Protein AF-A0AA95I589-F1 (afdb_monomer)

Organism: NCBI:txid307580

Mean predicted aligned error: 16.41 Å

Foldseek 3Di:
DDPPPPVLVVQAQHWDWDQDPVRDIATFHFPDDDRPDTDGDGPPDPPPPPPPPPVVPPPPVVVVVVVVVVVVVVVVVVVVVVVVVVD

Secondary structure (DSSP, 8-state):
----HHHHHHTTTSEEEEE-TTS-EEEEEEEEEETTEEEEE--S----S------S-TTHHHHHHHHHHHHHHHHHHHHHHHHHH--

Nearest PDB structures (foldseek):
  4x9c-assembly1_C  TM=8.337E-01  e=1.216E-01  Methanocaldococcus jannaschii
  5dy9-assembly1_F  TM=8.207E-01  e=1.974E-01  Methanocaldococcus jannaschii DSM 2661
  4dt4-assembly1_A  TM=6.707E-01  e=5.982E-01  Escherichia coli K-12
  5i7q-assembly1_A  TM=6.443E-01  e=8.459E-01  Homo sapiens
  7a5g-assembly1_V3  TM=2.676E-01  e=8.920E+00  Homo sapiens

pLDDT: mean 74.97, std 15.17, range [43.56, 93.38]

Structure (mmCIF, N/CA/C/O backbone):
data_AF-A0AA95I589-F1
#
_entry.id   AF-A0AA95I589-F1
#
loop_
_atom_site.group_PDB
_atom_site.id
_atom_site.type_symbol
_atom_site.label_atom_id
_atom_site.label_alt_id
_atom_site.label_comp_id
_atom_site.label_asym_id
_atom_site.label_entity_id
_atom_site.label_seq_id
_atom_site.pdbx_PDB_ins_code
_atom_site.Cartn_x
_atom_site.Cartn_y
_atom_site.Cartn_z
_atom_site.occupancy
_atom_site.B_iso_or_equiv
_atom_site.auth_seq_id
_atom_site.auth_comp_id
_atom_site.auth_asym_id
_atom_site.auth_atom_id
_atom_site.pdbx_PDB_model_num
ATOM 1 N N . MET A 1 1 ? 1.310 -10.492 25.512 1.00 43.56 1 MET A N 1
ATOM 2 C CA . MET A 1 1 ? 0.424 -10.537 24.322 1.00 43.56 1 MET A CA 1
ATOM 3 C C . MET A 1 1 ? -0.322 -9.216 24.210 1.00 43.56 1 MET A C 1
ATOM 5 O O . MET A 1 1 ? -0.979 -8.823 25.164 1.00 43.56 1 MET A O 1
ATOM 9 N N . VAL A 1 2 ? -0.174 -8.499 23.094 1.00 51.00 2 VAL A N 1
ATOM 10 C CA . VAL A 1 2 ? -0.843 -7.204 22.879 1.00 51.00 2 VAL A CA 1
ATOM 11 C C . VAL A 1 2 ? -2.348 -7.448 22.743 1.00 51.00 2 VAL A C 1
ATOM 13 O O . VAL A 1 2 ? -2.775 -8.147 21.828 1.00 51.00 2 VAL A O 1
ATOM 16 N N . LYS A 1 3 ? -3.153 -6.900 23.661 1.00 56.31 3 LYS A N 1
ATOM 17 C CA . LYS A 1 3 ? -4.623 -6.949 23.621 1.00 56.31 3 LYS A CA 1
ATOM 18 C C . LYS A 1 3 ? -5.133 -6.013 22.517 1.00 56.31 3 LYS A C 1
ATOM 20 O O . LYS A 1 3 ? -5.521 -4.880 22.775 1.00 56.31 3 LYS A O 1
ATOM 25 N N . ILE A 1 4 ? -5.085 -6.471 21.266 1.00 62.47 4 ILE A N 1
ATOM 26 C CA . ILE A 1 4 ? -5.545 -5.705 20.091 1.00 62.47 4 ILE A CA 1
ATOM 27 C C . ILE A 1 4 ? -7.061 -5.433 20.164 1.00 62.47 4 ILE A C 1
ATOM 29 O O . ILE A 1 4 ? -7.548 -4.458 19.595 1.00 62.47 4 ILE A O 1
ATOM 33 N N . SER A 1 5 ? -7.810 -6.268 20.892 1.00 64.88 5 SER A N 1
ATOM 34 C CA . SER A 1 5 ? -9.273 -6.300 20.877 1.00 64.88 5 SER A CA 1
ATOM 35 C C . SER A 1 5 ? -9.945 -5.015 21.349 1.00 64.88 5 SER A C 1
ATOM 37 O O . SER A 1 5 ? -10.912 -4.592 20.724 1.00 64.88 5 SER A O 1
ATOM 39 N N . ASP A 1 6 ? -9.474 -4.380 22.420 1.00 76.62 6 ASP A N 1
ATOM 40 C CA . ASP A 1 6 ? -10.331 -3.432 23.147 1.00 76.62 6 ASP A CA 1
ATOM 41 C C . ASP A 1 6 ? -10.359 -2.053 22.481 1.00 76.62 6 ASP A C 1
ATOM 43 O O . ASP A 1 6 ? -11.426 -1.474 22.279 1.00 76.62 6 ASP A O 1
ATOM 47 N N . GLN A 1 7 ? -9.202 -1.555 22.040 1.00 81.25 7 GLN A N 1
ATOM 48 C CA . GLN A 1 7 ? -9.112 -0.306 21.274 1.00 81.25 7 GLN A CA 1
ATOM 49 C C . GLN A 1 7 ? -9.713 -0.463 19.871 1.00 81.25 7 GLN A C 1
ATOM 51 O O . GLN A 1 7 ? -10.420 0.417 19.387 1.00 81.25 7 GLN A O 1
ATOM 56 N N . ALA A 1 8 ? -9.513 -1.624 19.241 1.00 79.06 8 ALA A N 1
ATOM 57 C CA . ALA A 1 8 ? -10.126 -1.937 17.956 1.00 79.06 8 ALA A CA 1
ATOM 58 C C . ALA A 1 8 ? -11.660 -1.980 18.038 1.00 79.06 8 ALA A C 1
ATOM 60 O O . ALA A 1 8 ? -12.342 -1.448 17.162 1.00 79.06 8 ALA A O 1
ATOM 61 N N . ARG A 1 9 ? -12.213 -2.569 19.109 1.00 82.56 9 ARG A N 1
ATOM 62 C CA . ARG A 1 9 ? -13.663 -2.612 19.362 1.00 82.56 9 ARG A CA 1
ATOM 63 C C . ARG A 1 9 ? -14.252 -1.220 19.591 1.00 82.56 9 ARG A C 1
ATOM 65 O O . ARG A 1 9 ? -15.322 -0.940 19.063 1.00 82.56 9 ARG A O 1
ATOM 72 N N . LYS A 1 10 ? -13.539 -0.315 20.275 1.00 86.62 10 LYS A N 1
ATOM 73 C CA . LYS A 1 10 ? -13.952 1.099 20.431 1.00 86.62 10 LYS A CA 1
ATOM 74 C C . LYS A 1 10 ? -14.057 1.860 19.105 1.00 86.62 10 LYS A C 1
ATOM 76 O O . LYS A 1 10 ? -14.679 2.924 19.040 1.00 86.62 10 LYS A O 1
ATOM 81 N N . HIS A 1 11 ? -13.412 1.362 18.056 1.00 87.19 11 HIS A N 1
ATOM 82 C CA . HIS A 1 11 ? -13.405 1.973 16.728 1.00 87.19 11 HIS A CA 1
ATOM 83 C C . HIS A 1 11 ? -14.158 1.132 15.691 1.00 87.19 11 HIS A C 1
ATOM 85 O O . HIS A 1 11 ? -14.051 1.390 14.491 1.00 87.19 11 HIS A O 1
ATOM 91 N N . LEU A 1 12 ? -14.970 0.169 16.143 1.00 88.25 12 LEU A N 1
ATOM 92 C CA . LEU A 1 12 ? -15.886 -0.564 15.279 1.00 88.25 12 LEU A CA 1
ATOM 93 C C . LEU A 1 12 ? -16.816 0.418 14.553 1.00 88.25 12 LEU A C 1
ATOM 95 O O . LEU A 1 12 ? -17.299 1.386 15.140 1.00 88.25 12 LEU A O 1
ATOM 99 N N . ASN A 1 13 ? -17.040 0.183 13.262 1.00 88.62 13 ASN A N 1
ATOM 100 C CA . ASN A 1 13 ? -17.813 1.036 12.361 1.00 88.62 13 ASN A CA 1
ATOM 101 C C . ASN A 1 13 ? -17.272 2.462 12.159 1.00 88.62 13 ASN A C 1
ATOM 103 O O . ASN A 1 13 ? -17.937 3.272 11.512 1.00 88.62 13 ASN A O 1
ATOM 107 N N . LYS A 1 14 ? -16.059 2.771 12.628 1.00 88.12 14 LYS A N 1
ATOM 108 C CA . LYS A 1 14 ? -15.395 4.053 12.365 1.00 88.12 14 LYS A CA 1
ATOM 109 C C . LYS A 1 14 ? -14.366 3.916 11.249 1.00 88.12 14 LYS A C 1
ATOM 111 O O . LYS A 1 14 ? -13.796 2.844 11.031 1.00 88.12 14 LYS A O 1
ATOM 116 N N . ARG A 1 15 ? -14.136 5.019 10.532 1.00 86.06 15 ARG A N 1
ATOM 117 C CA . ARG A 1 15 ? -13.064 5.130 9.538 1.00 86.06 15 ARG A CA 1
ATOM 118 C C . ARG A 1 15 ? -11.744 5.365 10.267 1.00 86.06 15 ARG A C 1
ATOM 120 O O . ARG A 1 15 ? -11.655 6.254 11.106 1.00 86.06 15 ARG A O 1
ATOM 127 N N . VAL A 1 16 ? -10.740 4.556 9.960 1.00 87.12 16 VAL A N 1
ATOM 128 C CA . VAL A 1 16 ? -9.432 4.563 10.621 1.00 87.12 16 VAL A CA 1
ATOM 129 C C . VAL A 1 16 ? -8.306 4.547 9.591 1.00 87.12 16 VAL A C 1
ATOM 131 O O . VAL A 1 16 ? -8.473 4.076 8.463 1.00 87.12 16 VAL A O 1
ATOM 134 N N . LYS A 1 17 ? -7.145 5.051 10.010 1.00 87.44 17 LYS A N 1
ATOM 135 C CA . LYS A 1 17 ? -5.866 4.930 9.308 1.00 87.44 17 LYS A CA 1
ATOM 136 C C . LYS A 1 17 ? -5.024 3.888 10.035 1.00 87.44 17 LYS A C 1
ATOM 138 O O . LYS A 1 17 ? -4.829 3.996 11.243 1.00 87.44 17 LYS A O 1
ATOM 143 N N . ILE A 1 18 ? -4.513 2.897 9.314 1.00 85.31 18 ILE A N 1
ATOM 144 C CA . ILE A 1 18 ? -3.715 1.806 9.877 1.00 85.31 18 ILE A CA 1
ATOM 145 C C . ILE A 1 18 ? -2.368 1.767 9.177 1.00 85.31 18 ILE A C 1
ATOM 147 O O . ILE A 1 18 ? -2.301 1.701 7.955 1.00 85.31 18 ILE A O 1
ATOM 151 N N . LYS A 1 19 ? -1.293 1.777 9.964 1.00 85.06 19 LYS A N 1
ATOM 152 C CA . LYS A 1 19 ? 0.067 1.537 9.482 1.00 85.06 19 LYS A CA 1
ATOM 153 C C . LYS A 1 19 ? 0.422 0.078 9.753 1.00 85.06 19 LYS A C 1
ATOM 155 O O . LYS A 1 19 ? 0.398 -0.360 10.903 1.00 85.06 19 LYS A O 1
ATOM 160 N N . THR A 1 20 ? 0.710 -0.687 8.708 1.00 83.06 20 THR A N 1
ATOM 161 C CA . THR A 1 20 ? 1.158 -2.075 8.836 1.00 83.06 20 THR A CA 1
ATOM 162 C C . THR A 1 20 ? 2.623 -2.118 9.269 1.00 83.06 20 THR A C 1
ATOM 164 O O . THR A 1 20 ? 3.375 -1.159 9.087 1.00 83.06 20 THR A O 1
ATOM 167 N N . LYS A 1 21 ? 3.067 -3.265 9.796 1.00 81.56 21 LYS A N 1
ATOM 168 C CA . LYS A 1 2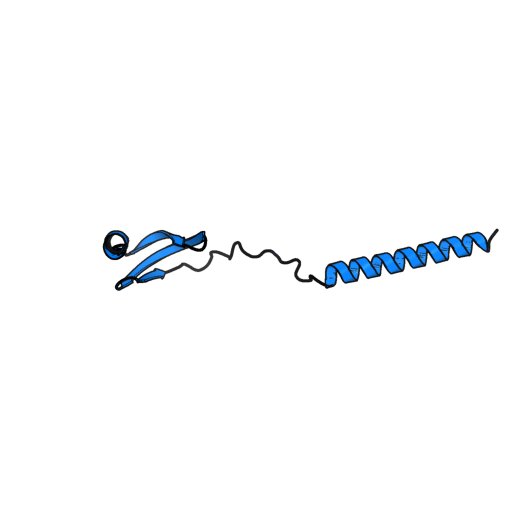1 ? 4.487 -3.489 10.119 1.00 81.56 21 LYS A CA 1
ATOM 169 C C . LYS A 1 21 ? 5.404 -3.367 8.896 1.00 81.56 21 LYS A C 1
ATOM 171 O O . LYS A 1 21 ? 6.560 -3.008 9.045 1.00 81.56 21 LYS A O 1
ATOM 176 N N . THR A 1 22 ? 4.874 -3.623 7.699 1.00 81.12 22 THR A N 1
ATOM 177 C CA . THR A 1 22 ? 5.579 -3.457 6.418 1.00 81.12 22 THR A CA 1
ATOM 178 C C . THR A 1 22 ? 5.677 -1.998 5.963 1.00 81.12 22 THR A C 1
ATOM 180 O O . THR A 1 22 ? 6.249 -1.728 4.915 1.00 81.12 22 THR A O 1
ATOM 183 N N . GLY A 1 23 ? 5.102 -1.051 6.714 1.00 78.50 23 GLY A N 1
ATOM 184 C CA . GLY A 1 23 ? 5.101 0.374 6.383 1.00 78.50 23 GLY A CA 1
ATOM 185 C C . GLY A 1 23 ? 3.943 0.820 5.489 1.00 78.50 23 GLY A C 1
ATOM 186 O O . GLY A 1 23 ? 3.759 2.022 5.306 1.00 78.50 23 GLY A O 1
ATOM 187 N N . ALA A 1 24 ? 3.123 -0.107 4.985 1.00 78.62 24 ALA A N 1
ATOM 188 C CA . ALA A 1 24 ? 1.948 0.237 4.195 1.00 78.62 24 ALA A CA 1
ATOM 189 C C . ALA A 1 24 ? 0.905 0.961 5.057 1.00 78.62 24 ALA A C 1
ATOM 191 O O . ALA A 1 24 ? 0.655 0.603 6.211 1.00 78.62 24 ALA A O 1
ATOM 192 N N . VAL A 1 25 ? 0.278 1.983 4.484 1.00 82.62 25 VAL A N 1
ATOM 193 C CA . VAL A 1 25 ? -0.776 2.756 5.140 1.00 82.62 25 VAL A CA 1
ATOM 194 C C . VAL A 1 25 ? -2.105 2.418 4.478 1.00 82.62 25 VAL A C 1
ATOM 196 O O . VAL A 1 25 ? -2.266 2.589 3.274 1.00 82.62 25 VAL A O 1
ATOM 199 N N . LEU A 1 26 ? -3.051 1.924 5.270 1.00 80.81 26 LEU A N 1
ATOM 200 C CA . LEU A 1 26 ? -4.385 1.532 4.835 1.00 80.81 26 LEU A CA 1
ATOM 201 C C . LEU A 1 26 ? -5.424 2.463 5.453 1.00 80.81 26 LEU A C 1
ATOM 203 O O . LEU A 1 26 ? -5.365 2.777 6.642 1.00 80.81 26 LEU A O 1
ATOM 207 N N . TYR A 1 27 ? -6.405 2.856 4.651 1.00 85.00 27 TYR A N 1
ATOM 208 C CA . TYR A 1 27 ? -7.550 3.644 5.086 1.00 85.00 27 TYR A CA 1
ATOM 209 C C . TYR A 1 27 ? -8.815 2.822 4.883 1.00 85.00 27 TYR A C 1
ATOM 211 O O . TYR A 1 27 ? -9.044 2.288 3.799 1.00 85.00 27 TYR A O 1
ATOM 219 N N . GLY A 1 28 ? -9.649 2.716 5.911 1.00 86.62 28 GLY A N 1
ATOM 220 C CA . GLY A 1 28 ? -10.865 1.916 5.806 1.00 86.62 28 GLY A CA 1
ATOM 221 C C . GLY A 1 28 ? -11.747 1.995 7.037 1.00 86.62 28 GLY A C 1
ATOM 222 O O . GLY A 1 28 ? -11.378 2.593 8.046 1.00 86.62 28 GLY A O 1
ATOM 223 N N . LYS A 1 29 ? -12.933 1.400 6.942 1.00 90.75 29 LYS A N 1
ATOM 224 C CA . LYS A 1 29 ? -13.870 1.253 8.057 1.00 90.75 29 LYS A CA 1
ATOM 225 C C . LYS A 1 29 ? -13.642 -0.093 8.736 1.00 90.75 29 LYS A C 1
ATOM 227 O O . LYS A 1 29 ? -13.564 -1.110 8.051 1.00 90.75 29 LYS A O 1
ATOM 232 N N . ILE A 1 30 ? -13.545 -0.123 10.064 1.00 90.31 30 ILE A N 1
ATOM 233 C CA . ILE A 1 30 ? -13.468 -1.397 10.795 1.00 90.31 30 ILE A CA 1
ATOM 234 C C . ILE A 1 30 ? -14.860 -2.030 10.790 1.00 90.31 30 ILE A C 1
ATOM 236 O O . ILE A 1 30 ? -15.786 -1.467 11.368 1.00 90.31 30 ILE A O 1
ATOM 240 N N . VAL A 1 31 ? -15.007 -3.196 10.165 1.00 90.56 31 VAL A N 1
ATOM 241 C CA . VAL A 1 31 ? 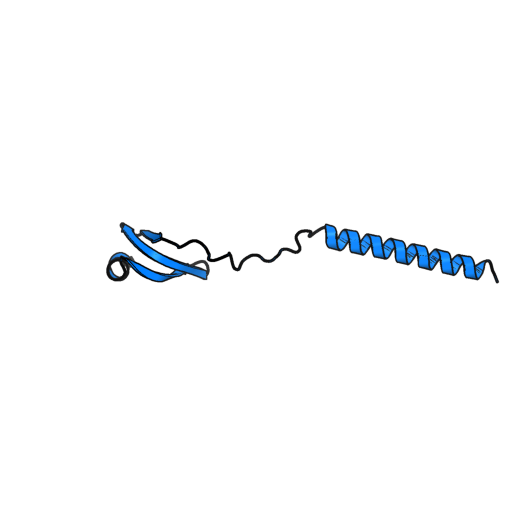-16.302 -3.900 10.080 1.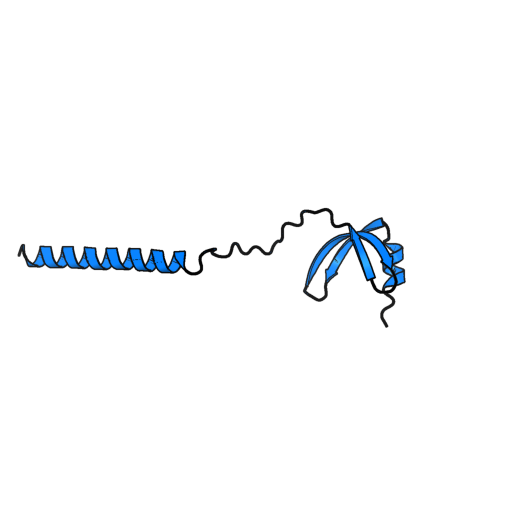00 90.56 31 VAL A CA 1
ATOM 242 C C . VAL A 1 31 ? -16.410 -5.001 11.124 1.00 90.56 31 VAL A C 1
ATOM 244 O O . VAL A 1 31 ? -17.493 -5.281 11.627 1.00 90.56 31 VAL A O 1
ATOM 247 N N . LYS A 1 32 ? -15.288 -5.633 11.481 1.00 87.44 32 LYS A N 1
ATOM 248 C CA . LYS A 1 32 ? -15.282 -6.749 12.430 1.00 87.44 32 LYS A CA 1
ATOM 249 C C . LYS A 1 32 ? -13.941 -6.864 13.140 1.00 87.44 32 LYS A C 1
ATOM 251 O O . LYS A 1 32 ? -12.887 -6.648 12.546 1.00 87.44 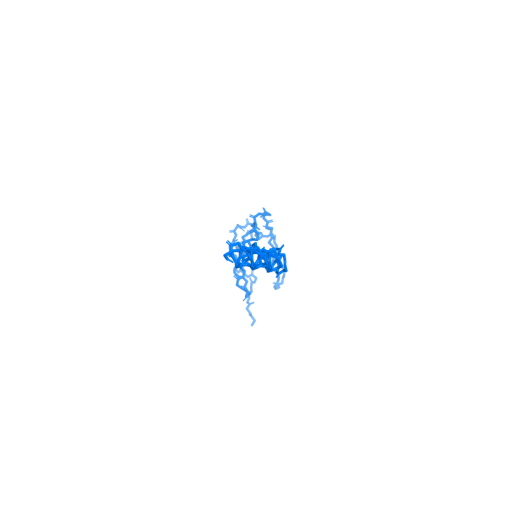32 LYS A O 1
ATOM 256 N N . VAL A 1 33 ? -13.987 -7.278 14.400 1.00 85.56 33 VAL A N 1
ATOM 257 C CA . VAL A 1 33 ? -12.814 -7.650 15.197 1.00 85.56 33 VAL A CA 1
ATOM 258 C C . VAL A 1 33 ? -13.041 -9.070 15.702 1.00 85.56 33 VAL A C 1
ATOM 260 O O . VAL A 1 33 ? -14.040 -9.329 16.368 1.00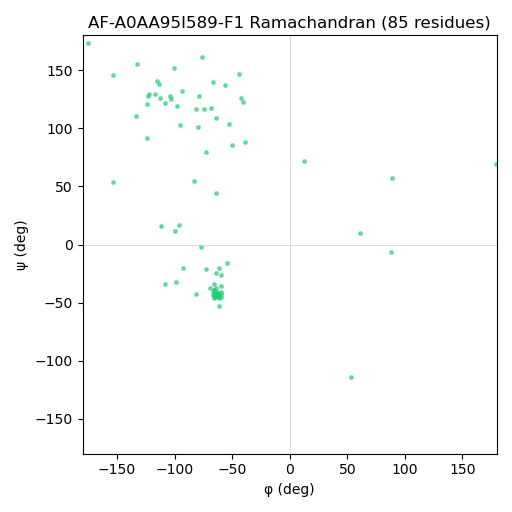 85.56 33 VAL A O 1
ATOM 263 N N . SER A 1 34 ? -12.148 -9.999 15.362 1.00 84.56 34 SER A N 1
ATOM 264 C CA . SER A 1 34 ? -12.275 -11.414 15.723 1.00 84.56 34 SER A CA 1
ATOM 265 C C . SER A 1 34 ? -10.952 -11.932 16.266 1.00 84.56 34 SER A C 1
ATOM 267 O O . SER A 1 34 ? -9.984 -12.070 15.517 1.00 84.56 34 SER A O 1
ATOM 269 N N . GLY A 1 35 ? -10.909 -12.228 17.567 1.00 82.69 35 GLY A N 1
ATOM 270 C CA . GLY A 1 35 ? -9.683 -12.636 18.252 1.00 82.69 35 GLY A CA 1
ATOM 271 C C . GLY A 1 35 ? -8.562 -11.622 18.020 1.00 82.69 35 GLY A C 1
ATOM 272 O O . GLY A 1 35 ? -8.677 -10.465 18.416 1.00 82.69 35 GLY A O 1
ATOM 273 N N . ASN A 1 36 ? -7.513 -12.057 17.318 1.00 82.38 36 ASN A N 1
ATOM 274 C CA . ASN A 1 36 ? -6.344 -11.237 16.992 1.00 82.38 36 ASN A CA 1
ATOM 275 C C . ASN A 1 36 ? -6.353 -10.662 15.560 1.00 82.38 36 ASN A C 1
ATOM 277 O O . ASN A 1 36 ? -5.326 -10.192 15.073 1.00 82.38 36 ASN A O 1
ATOM 281 N N . LYS A 1 37 ? -7.490 -10.743 14.857 1.00 82.88 37 LYS A N 1
ATOM 282 C CA . LYS A 1 37 ? -7.663 -10.261 13.480 1.00 82.88 37 LYS A CA 1
ATOM 283 C C . LYS A 1 37 ? -8.674 -9.117 13.435 1.00 82.88 37 LYS A C 1
ATOM 285 O O . LYS A 1 37 ? -9.709 -9.155 14.103 1.00 82.88 37 LYS A O 1
ATOM 290 N N . LEU A 1 38 ? -8.389 -8.122 12.602 1.00 85.69 38 LEU A N 1
ATOM 291 C CA . LEU A 1 38 ? -9.239 -6.961 12.358 1.00 85.69 38 LEU A CA 1
ATOM 292 C C . LEU A 1 38 ? -9.580 -6.891 10.867 1.00 85.69 38 LEU A C 1
ATOM 294 O O . LEU A 1 38 ? -8.692 -6.973 10.023 1.00 85.69 38 LEU A O 1
ATO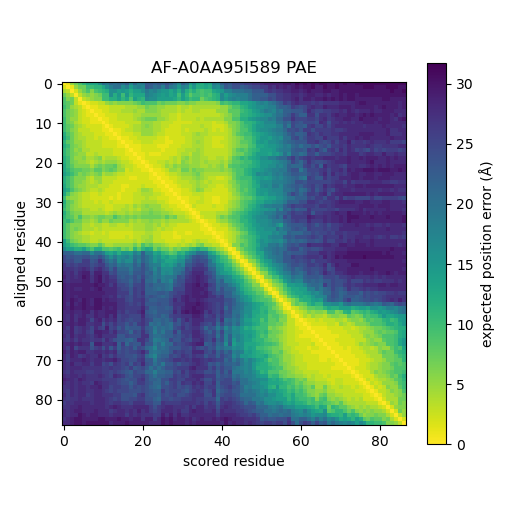M 298 N N . TYR A 1 39 ? -10.868 -6.758 10.559 1.00 87.69 39 TYR A N 1
ATOM 299 C CA . TYR A 1 39 ? -11.397 -6.716 9.200 1.00 87.69 39 TYR A CA 1
ATOM 300 C C . TYR A 1 39 ? -11.740 -5.278 8.828 1.00 87.69 39 TYR A C 1
ATOM 302 O O . TYR A 1 39 ? -12.511 -4.608 9.523 1.00 87.69 39 TYR A O 1
ATOM 310 N N . LEU A 1 40 ? -11.174 -4.826 7.713 1.00 88.06 40 LEU A N 1
ATOM 311 C CA . LEU A 1 40 ? -11.352 -3.482 7.183 1.00 88.06 40 LEU A CA 1
ATOM 312 C C . LEU A 1 40 ? -12.131 -3.549 5.884 1.00 88.06 40 LEU A C 1
ATOM 314 O O . LEU A 1 40 ? -11.710 -4.211 4.938 1.00 88.06 40 LEU A O 1
ATOM 318 N N . GLN A 1 41 ? -13.222 -2.800 5.820 1.00 86.06 41 GLN A N 1
ATOM 319 C CA . GLN A 1 41 ? -13.804 -2.415 4.549 1.00 86.06 41 GLN A CA 1
ATOM 320 C C . GLN A 1 41 ? -12.985 -1.249 4.016 1.00 86.06 41 GLN A C 1
ATOM 322 O O . GLN A 1 41 ? -13.098 -0.106 4.470 1.00 86.06 41 GLN A O 1
ATOM 327 N N . VAL A 1 42 ? -12.105 -1.576 3.082 1.00 77.88 42 VAL A N 1
ATOM 328 C CA . VAL A 1 42 ? -11.409 -0.592 2.268 1.00 77.88 42 VAL A CA 1
ATOM 329 C C . VAL A 1 42 ? -12.363 -0.188 1.150 1.00 77.88 42 VAL A C 1
ATOM 331 O O . VAL A 1 42 ? -12.783 -1.018 0.349 1.00 77.88 42 VAL A O 1
ATOM 334 N N . SER A 1 43 ? -12.761 1.081 1.113 1.00 62.44 43 SER A N 1
ATOM 335 C CA . SER A 1 43 ? -13.307 1.658 -0.112 1.00 62.44 43 SER A CA 1
ATOM 336 C C . SER A 1 43 ? -12.162 1.629 -1.116 1.00 62.44 43 S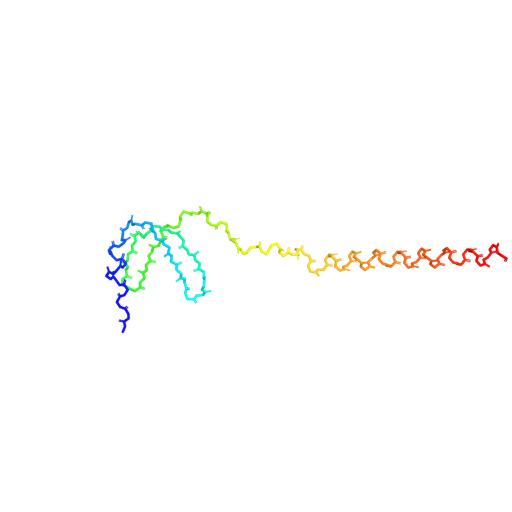ER A C 1
ATOM 338 O O . SER A 1 43 ? -11.154 2.310 -0.915 1.00 62.44 43 SER A O 1
ATOM 340 N N . SER A 1 44 ? -12.271 0.754 -2.114 1.00 55.12 44 SER A N 1
ATOM 341 C CA . SER A 1 44 ? -11.357 0.683 -3.249 1.00 55.12 44 SER A CA 1
ATOM 342 C C . SER A 1 44 ? -11.056 2.088 -3.769 1.00 55.12 44 SER A C 1
ATOM 344 O O . SER A 1 44 ? -11.925 2.954 -3.733 1.00 55.12 44 SER A O 1
ATOM 346 N N . VAL A 1 45 ? -9.832 2.272 -4.261 1.00 49.50 45 VAL A N 1
ATOM 347 C CA . VAL A 1 45 ? -9.170 3.548 -4.579 1.00 49.50 45 VAL A CA 1
ATOM 348 C C . VAL A 1 45 ? -8.410 4.150 -3.383 1.00 49.50 45 VAL A C 1
ATOM 350 O O . VAL A 1 45 ? -8.553 5.299 -2.985 1.00 49.50 45 VAL A O 1
ATOM 353 N N . HIS A 1 46 ? -7.478 3.379 -2.829 1.00 46.12 46 HIS A N 1
ATOM 354 C CA . HIS A 1 46 ? -6.116 3.885 -2.942 1.00 46.12 46 HIS A CA 1
ATOM 355 C C . HIS A 1 46 ? -5.550 3.189 -4.161 1.00 46.12 46 HIS A C 1
ATOM 357 O O . HIS A 1 46 ? -5.232 1.996 -4.116 1.00 46.12 46 HIS A O 1
ATOM 363 N N . GLU A 1 47 ? -5.493 3.928 -5.269 1.00 47.88 47 GLU A N 1
ATOM 364 C CA . GLU A 1 47 ? -4.514 3.625 -6.294 1.00 47.88 47 GLU A CA 1
ATOM 365 C C . GLU A 1 47 ? -3.213 3.322 -5.569 1.00 47.88 47 GLU A C 1
ATOM 367 O O . GLU A 1 47 ? -2.786 4.064 -4.679 1.00 47.88 47 GLU A O 1
ATOM 372 N N . ARG A 1 48 ? -2.640 2.158 -5.860 1.00 47.81 48 ARG A N 1
ATOM 373 C CA . ARG A 1 48 ? -1.300 1.846 -5.398 1.00 47.81 48 ARG A CA 1
ATOM 374 C C . ARG A 1 48 ? -0.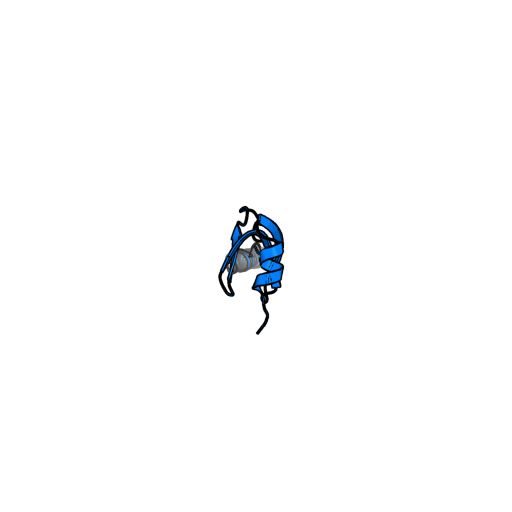418 3.008 -5.838 1.00 47.81 48 ARG A C 1
ATOM 376 O O . ARG A 1 48 ? 0.010 3.039 -6.985 1.00 47.81 48 ARG A O 1
ATOM 383 N N . GLY A 1 49 ? -0.069 3.881 -4.895 1.00 47.03 49 GLY A N 1
ATOM 384 C CA . GLY A 1 49 ? 1.125 4.727 -4.909 1.00 47.03 49 GLY A CA 1
ATOM 385 C C . GLY A 1 49 ? 2.398 3.874 -4.860 1.00 47.03 49 GLY A C 1
ATOM 386 O O . GLY A 1 49 ? 3.302 4.107 -4.072 1.00 47.03 49 GLY A O 1
ATOM 387 N N . SER A 1 50 ? 2.421 2.813 -5.658 1.00 53.00 50 SER A N 1
ATOM 388 C CA . SER A 1 50 ? 3.535 1.927 -5.942 1.00 53.00 50 SER A CA 1
ATOM 389 C C . SER A 1 50 ? 3.285 1.334 -7.328 1.00 53.00 50 SER A C 1
ATOM 391 O O . SER A 1 50 ? 3.181 0.132 -7.555 1.00 53.00 50 SER A O 1
ATOM 393 N N . LYS A 1 51 ? 3.069 2.244 -8.265 1.00 47.72 51 LYS A N 1
ATOM 394 C CA . LYS A 1 51 ? 3.638 2.136 -9.588 1.00 47.72 51 LYS A CA 1
ATOM 395 C C . LYS A 1 51 ? 4.390 3.465 -9.707 1.00 47.72 51 LYS A C 1
ATOM 397 O O . LYS A 1 51 ? 3.823 4.471 -10.081 1.00 47.72 51 LYS A O 1
ATOM 402 N N . ALA A 1 52 ? 5.672 3.561 -9.349 1.00 50.28 52 ALA A N 1
ATOM 403 C CA . ALA A 1 52 ? 6.677 2.948 -10.203 1.00 50.28 52 ALA A CA 1
ATOM 404 C C . ALA A 1 52 ? 5.985 2.578 -11.516 1.00 50.28 52 ALA A C 1
ATOM 406 O O . ALA A 1 52 ? 5.648 1.417 -11.754 1.00 50.28 52 ALA A O 1
ATOM 407 N N . HIS A 1 53 ? 5.654 3.590 -12.324 1.00 46.44 53 HIS A N 1
ATOM 408 C CA . HIS A 1 53 ? 5.850 3.420 -13.742 1.00 46.44 53 HIS A CA 1
ATOM 409 C C . HIS A 1 53 ? 7.285 2.925 -13.814 1.00 46.44 53 HIS A C 1
ATOM 411 O O . HIS A 1 53 ? 8.240 3.695 -13.849 1.00 46.44 53 HIS A O 1
ATOM 417 N N . ALA A 1 54 ? 7.424 1.603 -13.673 1.00 48.22 54 ALA A N 1
ATOM 418 C CA . ALA A 1 54 ? 8.503 0.879 -14.237 1.00 48.22 54 ALA A CA 1
ATOM 419 C C . ALA A 1 54 ? 8.616 1.545 -15.593 1.00 48.22 54 ALA A C 1
ATOM 421 O O . ALA A 1 54 ? 7.624 1.699 -16.316 1.00 48.22 54 ALA A O 1
ATOM 422 N N . ALA A 1 55 ? 9.797 2.070 -15.866 1.00 53.16 55 ALA A N 1
ATOM 423 C CA . ALA A 1 55 ? 10.328 1.988 -17.197 1.00 53.16 55 ALA A CA 1
ATOM 424 C C . ALA A 1 55 ? 9.949 0.583 -17.701 1.00 53.16 55 ALA A C 1
ATOM 426 O O . ALA A 1 55 ? 10.627 -0.397 -17.400 1.00 53.16 55 ALA A O 1
ATOM 427 N N . PHE A 1 56 ? 8.757 0.456 -18.295 1.00 51.88 56 PHE A N 1
ATOM 428 C CA . PHE A 1 56 ? 8.075 -0.800 -18.613 1.00 51.88 56 PHE A CA 1
ATOM 429 C C . PHE A 1 56 ? 8.649 -1.277 -19.932 1.00 51.88 56 PHE A C 1
ATOM 431 O O . PHE A 1 56 ? 7.964 -1.461 -20.929 1.00 51.88 56 PHE A O 1
ATOM 438 N N . ALA A 1 57 ? 9.969 -1.369 -19.902 1.00 57.97 57 ALA A N 1
ATOM 439 C CA . ALA A 1 57 ? 10.852 -1.871 -20.901 1.00 57.97 57 ALA A CA 1
ATOM 440 C C . ALA A 1 57 ? 12.291 -1.729 -20.379 1.00 57.97 57 ALA A C 1
ATOM 442 O O . ALA A 1 57 ? 13.060 -0.929 -20.920 1.00 57.97 57 ALA A O 1
ATOM 443 N N . PRO A 1 58 ? 12.699 -2.509 -19.360 1.00 59.22 58 PRO A N 1
ATOM 444 C CA . PRO A 1 58 ? 14.110 -2.579 -18.981 1.00 59.22 58 PRO A CA 1
ATOM 445 C C . PRO A 1 58 ? 15.010 -2.956 -20.173 1.00 59.22 58 PRO A C 1
ATOM 447 O O . PRO A 1 58 ? 16.206 -2.714 -20.118 1.00 59.22 58 PRO A O 1
ATOM 450 N N . PHE A 1 59 ? 14.431 -3.479 -21.265 1.00 62.19 59 PHE A N 1
ATOM 451 C CA . PHE A 1 59 ? 15.127 -3.779 -22.513 1.00 62.19 59 PHE A CA 1
ATOM 452 C C . PHE A 1 59 ? 14.797 -2.850 -23.699 1.00 62.19 59 PHE A C 1
ATOM 454 O O . PHE A 1 59 ? 15.703 -2.564 -24.466 1.00 62.19 59 PHE A O 1
ATOM 461 N N . ILE A 1 60 ? 13.576 -2.317 -23.877 1.00 72.06 60 ILE A N 1
ATOM 462 C CA . ILE A 1 60 ? 13.266 -1.485 -25.074 1.00 72.06 60 ILE A CA 1
ATOM 463 C C . ILE A 1 60 ? 14.061 -0.176 -25.063 1.00 72.06 60 ILE A C 1
ATOM 465 O O . ILE A 1 60 ? 14.624 0.191 -26.087 1.00 72.06 60 ILE A O 1
ATOM 469 N N . ILE A 1 61 ? 14.165 0.509 -23.919 1.00 80.00 61 ILE A N 1
ATOM 470 C CA . ILE A 1 61 ? 14.923 1.770 -23.834 1.00 80.00 61 ILE A CA 1
ATOM 471 C C . ILE A 1 61 ? 16.409 1.560 -24.184 1.00 80.00 61 ILE A C 1
ATOM 473 O O . ILE A 1 61 ? 16.891 2.249 -25.084 1.00 80.00 61 ILE A O 1
ATOM 477 N N . PRO A 1 62 ? 17.149 0.619 -23.559 1.00 82.06 62 PRO A N 1
ATOM 478 C CA . PRO A 1 62 ? 18.544 0.400 -23.933 1.00 82.06 62 PRO A CA 1
ATOM 479 C C . PRO A 1 62 ? 18.715 -0.140 -25.361 1.00 82.06 62 PRO A C 1
ATOM 481 O O . PRO A 1 62 ? 19.668 0.260 -26.024 1.00 82.06 62 PRO A O 1
ATOM 484 N N . LEU A 1 63 ? 17.801 -0.978 -25.871 1.00 86.31 63 LEU A N 1
ATOM 485 C CA . LEU A 1 63 ? 17.876 -1.485 -27.249 1.00 86.31 63 LEU A CA 1
ATOM 486 C C . LEU A 1 63 ? 17.691 -0.371 -28.289 1.00 86.31 63 LEU A C 1
ATOM 488 O O . LEU A 1 63 ? 18.487 -0.274 -29.218 1.00 86.31 63 LEU A O 1
ATOM 492 N N . VAL A 1 64 ? 16.695 0.502 -28.115 1.00 87.94 64 VAL A N 1
ATOM 493 C CA . VAL A 1 64 ? 16.450 1.626 -29.037 1.00 87.94 64 VAL A CA 1
ATOM 494 C C . VAL A 1 64 ? 17.593 2.643 -28.979 1.00 87.94 64 VAL A C 1
ATOM 496 O O . VAL A 1 64 ? 18.033 3.129 -30.018 1.00 87.94 64 VAL A O 1
ATOM 499 N N . LEU A 1 65 ? 18.125 2.946 -27.788 1.00 88.06 65 LEU A N 1
ATOM 500 C CA . LEU A 1 65 ? 19.284 3.839 -27.647 1.00 88.06 65 LEU A CA 1
ATOM 501 C C . LEU A 1 65 ? 20.539 3.270 -28.322 1.00 88.06 65 LEU A C 1
ATOM 503 O O . LEU A 1 65 ? 21.273 4.016 -28.973 1.00 88.06 65 LEU A O 1
ATOM 507 N N . PHE A 1 66 ? 20.778 1.963 -28.186 1.00 90.75 66 PHE A N 1
ATOM 508 C CA . PHE A 1 66 ? 21.880 1.283 -28.862 1.00 90.75 66 PHE A CA 1
ATOM 509 C C . PHE A 1 66 ? 21.721 1.327 -30.388 1.00 90.75 66 PHE A C 1
ATOM 511 O O . PHE A 1 66 ? 22.677 1.662 -31.089 1.00 90.75 66 PHE A O 1
ATOM 518 N N . ASP A 1 67 ? 20.518 1.063 -30.899 1.00 89.94 67 ASP A N 1
ATOM 519 C CA . ASP A 1 67 ? 20.246 1.050 -32.339 1.00 89.94 67 ASP A CA 1
ATOM 520 C C . ASP A 1 67 ? 20.393 2.451 -32.969 1.00 89.94 67 ASP A C 1
ATOM 522 O O . ASP A 1 67 ? 21.088 2.635 -33.973 1.00 89.94 67 ASP A O 1
ATOM 526 N N . LEU A 1 68 ? 19.868 3.491 -32.305 1.00 93.38 68 LEU A N 1
ATOM 527 C CA . LEU A 1 68 ? 20.064 4.888 -32.717 1.00 93.38 68 LEU A CA 1
ATOM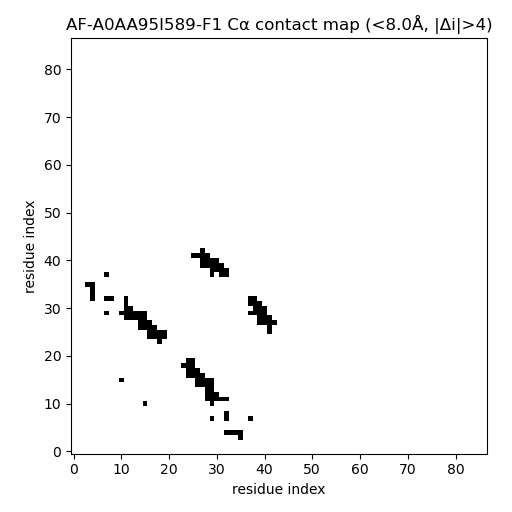 528 C C . LEU A 1 68 ? 21.549 5.287 -32.738 1.00 93.38 68 LEU A C 1
ATOM 530 O O . LEU A 1 68 ? 22.001 5.978 -33.658 1.00 93.38 68 LEU A O 1
ATOM 534 N N . LEU A 1 69 ? 22.325 4.843 -31.744 1.00 93.06 69 LEU A N 1
ATOM 535 C CA . LEU A 1 69 ? 23.764 5.093 -31.685 1.00 93.06 69 LEU A CA 1
ATOM 536 C C . LEU A 1 69 ? 24.503 4.396 -32.838 1.00 93.06 69 LEU A C 1
ATOM 538 O O . LEU A 1 69 ? 25.377 5.009 -33.460 1.00 93.06 69 LEU A O 1
ATOM 542 N N . ALA A 1 70 ? 24.136 3.151 -33.152 1.00 93.00 70 ALA A N 1
ATOM 543 C CA . ALA A 1 70 ? 24.724 2.381 -34.245 1.00 93.00 70 ALA A CA 1
ATOM 544 C C . ALA A 1 70 ? 24.505 3.062 -35.607 1.00 93.00 70 ALA A C 1
ATOM 546 O O . ALA A 1 70 ? 25.465 3.240 -36.366 1.00 93.00 70 ALA A O 1
ATOM 547 N N . ILE A 1 71 ? 23.283 3.532 -35.887 1.00 90.94 71 ILE A N 1
ATOM 548 C CA . ILE A 1 71 ? 22.963 4.275 -37.119 1.00 90.94 71 ILE A CA 1
ATOM 549 C C . ILE A 1 71 ? 23.767 5.579 -37.194 1.00 90.94 71 ILE A C 1
ATOM 551 O O . ILE A 1 71 ? 24.348 5.900 -38.236 1.00 90.94 71 ILE A O 1
ATOM 555 N N . LEU A 1 72 ? 23.861 6.323 -36.090 1.00 92.06 72 LEU A N 1
ATOM 556 C CA . LEU A 1 72 ? 24.585 7.594 -36.046 1.00 92.06 72 LEU A CA 1
ATOM 557 C C . LEU A 1 72 ? 26.099 7.416 -36.260 1.00 92.06 72 LEU A C 1
ATOM 559 O O . LEU A 1 72 ? 26.727 8.211 -36.968 1.00 92.06 72 LEU A O 1
ATOM 563 N N . LEU A 1 73 ? 26.691 6.363 -35.693 1.00 88.69 73 LEU A N 1
ATOM 564 C CA . LEU A 1 73 ? 28.087 5.984 -35.936 1.00 88.69 73 LEU A CA 1
ATOM 565 C C . LEU A 1 73 ? 28.320 5.582 -37.398 1.00 88.69 73 LEU A C 1
ATOM 567 O O . LEU A 1 73 ? 29.297 6.030 -38.012 1.00 88.69 73 LEU A O 1
ATOM 571 N N . LEU A 1 74 ? 27.416 4.786 -37.972 1.00 88.38 74 LEU A N 1
ATOM 572 C CA . LEU A 1 74 ? 27.510 4.331 -39.358 1.00 88.38 74 LEU A CA 1
ATOM 573 C C . LEU A 1 74 ? 27.396 5.501 -40.350 1.00 88.38 74 LEU A C 1
ATOM 575 O O . LEU A 1 74 ? 28.224 5.630 -41.259 1.00 88.38 74 LEU A O 1
ATOM 579 N N . GLU A 1 75 ? 26.439 6.403 -40.137 1.00 86.62 75 GLU A N 1
ATOM 580 C CA . GLU A 1 75 ? 26.236 7.595 -40.964 1.00 86.62 75 GLU A CA 1
ATOM 581 C C . GLU A 1 75 ? 27.437 8.553 -40.881 1.00 86.62 75 GLU A C 1
ATOM 583 O O . GLU A 1 75 ? 27.945 9.024 -41.907 1.00 86.62 75 GLU A O 1
ATOM 588 N N . ARG A 1 76 ? 27.984 8.787 -39.676 1.00 83.19 76 ARG A N 1
ATOM 589 C CA . ARG A 1 76 ? 29.212 9.587 -39.500 1.00 83.19 76 ARG A CA 1
ATOM 590 C C . ARG A 1 76 ? 30.401 8.984 -40.250 1.00 83.19 76 ARG A C 1
ATOM 592 O O . ARG A 1 76 ? 31.148 9.724 -40.899 1.00 83.19 76 ARG A O 1
ATOM 599 N N . ARG A 1 77 ? 30.574 7.658 -40.206 1.00 80.00 77 ARG A N 1
ATOM 600 C CA . ARG A 1 77 ? 31.641 6.960 -40.945 1.00 80.00 77 ARG A CA 1
ATOM 601 C C . ARG A 1 77 ? 31.464 7.108 -42.456 1.00 80.00 77 ARG A C 1
ATOM 603 O O . ARG A 1 77 ? 32.439 7.403 -43.150 1.00 80.00 77 ARG A O 1
ATOM 610 N N . ARG A 1 78 ? 30.235 6.971 -42.967 1.00 77.12 78 ARG A N 1
ATOM 611 C CA . ARG A 1 78 ? 29.927 7.135 -44.398 1.00 77.12 78 ARG A CA 1
ATOM 612 C C . ARG A 1 78 ? 30.249 8.545 -44.894 1.00 77.12 78 ARG A C 1
ATOM 614 O O . ARG A 1 78 ? 30.882 8.688 -45.940 1.00 77.12 78 ARG A O 1
ATOM 621 N N . ARG A 1 79 ? 29.882 9.579 -44.130 1.00 74.88 79 ARG A N 1
ATOM 622 C CA . ARG A 1 79 ? 30.193 10.980 -44.472 1.00 74.88 79 ARG A CA 1
ATOM 623 C C . ARG A 1 79 ? 31.692 11.264 -44.481 1.00 74.88 79 ARG A C 1
ATOM 625 O O . ARG A 1 79 ? 32.173 11.887 -45.423 1.00 74.88 79 ARG A O 1
ATOM 632 N N . ARG A 1 80 ? 32.437 10.781 -43.478 1.00 74.31 80 ARG A N 1
ATOM 633 C CA . ARG A 1 80 ? 33.905 10.921 -43.447 1.00 74.31 80 ARG A CA 1
ATOM 634 C C . ARG A 1 80 ? 34.559 10.260 -44.656 1.00 74.31 80 ARG A C 1
ATOM 636 O O . ARG A 1 80 ? 35.402 10.873 -45.297 1.00 74.31 80 ARG A O 1
ATOM 643 N N . ARG A 1 81 ? 34.135 9.041 -44.997 1.00 71.88 81 ARG A N 1
ATOM 644 C CA . ARG A 1 81 ? 34.701 8.303 -46.132 1.00 71.88 81 ARG A CA 1
ATOM 645 C C . ARG A 1 81 ? 34.398 8.978 -47.470 1.00 71.88 81 ARG A C 1
ATOM 647 O O . ARG A 1 81 ? 35.280 9.039 -48.309 1.00 71.88 81 ARG A O 1
ATOM 654 N N . ARG A 1 82 ? 33.196 9.536 -47.653 1.00 69.12 82 ARG A N 1
ATOM 655 C CA . ARG A 1 82 ? 32.861 10.316 -48.858 1.00 69.12 82 ARG A CA 1
ATOM 656 C C . ARG A 1 82 ? 33.723 11.569 -48.993 1.00 69.12 82 ARG A C 1
ATOM 658 O O . ARG A 1 82 ? 34.253 11.787 -50.067 1.00 69.12 82 ARG A O 1
ATOM 665 N N . ARG A 1 83 ? 33.932 12.324 -47.906 1.00 64.31 83 ARG A N 1
ATOM 666 C CA . ARG A 1 83 ? 34.809 13.512 -47.920 1.00 64.31 83 ARG A CA 1
ATOM 667 C C . ARG A 1 83 ? 36.253 13.195 -48.308 1.00 64.31 83 ARG A C 1
ATOM 669 O O . ARG A 1 83 ? 36.864 14.007 -48.978 1.00 64.31 83 ARG A O 1
ATOM 676 N N . LEU A 1 84 ? 36.768 12.035 -47.902 1.00 61.12 84 LEU A N 1
ATOM 677 C CA . LEU A 1 84 ? 38.108 11.567 -48.271 1.00 61.12 84 LEU A CA 1
ATOM 678 C C . LEU A 1 84 ? 38.222 11.102 -49.731 1.00 61.12 84 LEU A C 1
ATOM 680 O O . LEU A 1 84 ? 39.328 11.025 -50.234 1.00 61.12 84 LEU A O 1
ATOM 684 N N . VAL A 1 85 ? 37.111 10.750 -50.386 1.00 60.56 85 VAL A N 1
ATOM 685 C CA . VAL A 1 85 ? 37.094 10.306 -51.795 1.00 60.56 85 VAL A CA 1
ATOM 686 C C . VAL A 1 85 ? 36.840 11.477 -52.757 1.00 60.56 85 VAL A C 1
ATOM 688 O O . VAL A 1 85 ? 37.154 11.382 -53.934 1.00 60.56 85 VAL A O 1
ATOM 691 N N . THR A 1 86 ? 36.272 12.584 -52.271 1.00 56.31 86 THR A N 1
ATOM 692 C CA . THR A 1 86 ? 36.078 13.837 -53.028 1.00 56.31 86 THR A CA 1
ATOM 693 C C . THR A 1 86 ? 37.188 14.876 -52.799 1.00 56.31 86 THR A C 1
ATOM 695 O O . THR A 1 86 ? 36.959 16.053 -53.069 1.00 56.31 86 THR A O 1
ATOM 698 N N . LEU A 1 87 ? 38.343 14.468 -52.265 1.00 52.69 87 LEU A N 1
ATOM 699 C CA . LEU A 1 87 ? 39.562 15.279 -52.150 1.00 52.69 87 LEU A CA 1
ATOM 700 C C . LEU A 1 87 ? 40.665 14.677 -53.017 1.00 52.69 87 LEU A C 1
ATOM 702 O O . LEU A 1 87 ? 40.749 13.429 -53.038 1.00 52.69 87 LEU A O 1
#

Sequence (87 aa):
MVKISDQARKHLNKRVKIKTKTGAVLYGKIVKVSGNKLYLQVSSVHERGSKAHAAFAPFIIPLVLFDLLAILLLERRRRRRRRLVTL

Radius of gyration: 29.56 Å; Cα contacts (8 Å, |Δi|>4): 62; chains: 1; bounding box: 57×28×77 Å

Solvent-accessible surface area (backbone atoms only — not comparable to full-atom values): 5432 Å² total; per-residue (Å²): 131,86,77,62,48,64,68,52,58,77,38,55,77,33,79,48,80,45,75,46,96,87,68,51,76,48,62,28,28,30,76,48,77,54,82,93,45,77,42,64,50,56,67,83,79,73,71,70,95,74,57,75,75,56,71,88,39,87,55,56,59,60,50,52,53,49,51,54,49,50,53,53,53,50,50,53,50,52,54,54,54,50,57,64,70,77,102